Protein AF-A0A2W4NUW9-F1 (afdb_monomer_lite)

Secondary structure (DSSP, 8-state):
-HHHH-SSS---GGGHHHHHHGGGTPPPPTTS-HHHHHHIIIIIHHHHHHHHHHHHHHHHHHHHHHHHHT-TT--GGGGTHHHHHHHHHHHHHHTSGGGS-TTHHHHHHHHHHHHHHHHHHHHSPPTTTTHHHHTTSS--

Foldseek 3Di:
DVQLCDDPDRDPPVCVVQLVCVVVVRDHDPPDDPVSSCCSVVPRVVVVVVVVVVVVVLVVLLVVQCVVVVHNPGHSVPLQLQVQLVVQLVVCVVVVVVVVDPCRSVVSSNVRSVVRNVVSVVVDDDPPDPVVPPVVVPDD

pLDDT: mean 77.43, std 14.16, range [47.22, 95.69]

Structure (mmCIF, N/CA/C/O backbone):
data_AF-A0A2W4NUW9-F1
#
_entry.id   AF-A0A2W4NUW9-F1
#
loop_
_atom_site.group_PDB
_atom_site.id
_atom_site.type_symbol
_atom_site.label_atom_id
_atom_site.label_alt_id
_atom_site.label_comp_id
_atom_site.label_asym_id
_atom_site.label_entity_id
_atom_site.label_seq_id
_atom_site.pdbx_PDB_ins_code
_atom_site.Cartn_x
_atom_site.Cartn_y
_atom_site.Cartn_z
_atom_site.occupancy
_atom_site.B_iso_or_equiv
_atom_site.auth_seq_id
_atom_site.auth_comp_id
_atom_site.auth_asym_id
_atom_site.auth_atom_id
_atom_site.pdbx_PDB_model_num
ATOM 1 N N . MET A 1 1 ? -2.936 -7.852 -18.848 1.00 50.62 1 MET A N 1
ATOM 2 C CA . MET A 1 1 ? -2.479 -7.419 -20.191 1.00 50.62 1 MET A CA 1
ATOM 3 C C . MET A 1 1 ? -2.663 -5.914 -20.404 1.00 50.62 1 MET A C 1
ATOM 5 O O . MET A 1 1 ? -1.662 -5.241 -20.611 1.00 50.62 1 MET A O 1
ATOM 9 N N . ALA A 1 2 ? -3.874 -5.352 -20.256 1.00 56.62 2 ALA A N 1
ATOM 10 C CA . ALA A 1 2 ? -4.120 -3.912 -20.458 1.00 56.62 2 ALA A CA 1
ATOM 11 C C . ALA A 1 2 ? -3.264 -2.975 -19.570 1.00 56.62 2 ALA A C 1
ATOM 13 O O . ALA A 1 2 ? -2.728 -1.990 -20.065 1.00 56.62 2 ALA A O 1
ATOM 14 N N . GLY A 1 3 ? -3.045 -3.314 -18.291 1.00 57.19 3 GLY A N 1
ATOM 15 C CA . GLY A 1 3 ? -2.227 -2.496 -17.376 1.00 57.19 3 GLY A CA 1
ATOM 16 C C . GLY A 1 3 ? -0.719 -2.465 -17.676 1.00 57.19 3 GLY A C 1
ATOM 17 O O . GLY A 1 3 ? -0.045 -1.523 -17.285 1.00 57.19 3 GLY A O 1
ATOM 18 N N . VAL A 1 4 ? -0.184 -3.463 -18.394 1.00 57.81 4 VAL A N 1
ATOM 19 C CA . VAL A 1 4 ? 1.227 -3.483 -18.847 1.00 57.81 4 VAL A CA 1
ATOM 20 C C . VAL A 1 4 ? 1.378 -2.692 -20.155 1.00 57.81 4 VAL A C 1
ATOM 22 O O . VAL A 1 4 ? 2.397 -2.033 -20.382 1.00 57.81 4 VAL A O 1
ATOM 25 N N . ALA A 1 5 ? 0.331 -2.722 -20.988 1.00 56.62 5 ALA A N 1
ATOM 26 C CA . ALA A 1 5 ? 0.250 -2.015 -22.263 1.00 56.62 5 ALA A CA 1
ATOM 27 C C . ALA A 1 5 ? 0.097 -0.497 -22.093 1.00 56.62 5 ALA A C 1
ATOM 29 O O . ALA A 1 5 ? 0.707 0.272 -22.834 1.00 56.62 5 ALA A O 1
ATOM 30 N N . ALA A 1 6 ? -0.680 -0.058 -21.100 1.00 56.12 6 ALA A N 1
ATOM 31 C CA . ALA A 1 6 ? -0.945 1.353 -20.853 1.00 56.12 6 ALA A CA 1
ATOM 32 C C . ALA A 1 6 ? 0.260 2.049 -20.188 1.00 56.12 6 ALA A C 1
ATOM 34 O O . ALA A 1 6 ? 0.562 1.830 -19.017 1.00 56.12 6 ALA A O 1
ATOM 35 N N . GLY A 1 7 ? 0.958 2.904 -20.936 1.00 54.91 7 GLY A N 1
ATOM 36 C CA . GLY A 1 7 ? 2.020 3.774 -20.426 1.00 54.91 7 GLY A CA 1
ATOM 37 C C . GLY A 1 7 ? 2.494 4.776 -21.480 1.00 54.91 7 GLY A C 1
ATOM 38 O O . GLY A 1 7 ? 2.159 4.638 -22.651 1.00 54.91 7 GLY A O 1
ATOM 39 N N . ALA A 1 8 ? 3.289 5.770 -21.068 1.00 47.22 8 ALA A N 1
ATOM 40 C CA . ALA A 1 8 ? 3.692 6.925 -21.889 1.00 47.22 8 ALA A CA 1
ATOM 41 C C . ALA A 1 8 ? 4.462 6.591 -23.188 1.00 47.22 8 ALA A C 1
ATOM 43 O O . ALA A 1 8 ? 4.560 7.433 -24.072 1.00 47.22 8 ALA A O 1
ATOM 44 N N . ALA A 1 9 ? 4.974 5.364 -23.322 1.00 50.28 9 ALA A N 1
ATOM 45 C CA . ALA A 1 9 ? 5.499 4.833 -24.578 1.00 50.28 9 ALA A CA 1
ATOM 46 C C . ALA A 1 9 ? 4.493 3.817 -25.152 1.00 50.28 9 ALA A C 1
ATOM 48 O O . ALA A 1 9 ? 4.213 2.829 -24.451 1.00 50.28 9 ALA A O 1
ATOM 49 N N . PRO A 1 10 ? 3.958 4.029 -26.372 1.00 54.16 10 PRO A N 1
ATOM 50 C CA . PRO A 1 10 ? 3.045 3.092 -27.014 1.00 54.16 10 PRO A CA 1
ATOM 51 C C . PRO A 1 10 ? 3.816 1.829 -27.408 1.00 54.16 10 PRO A C 1
ATOM 53 O O . PRO A 1 10 ? 4.510 1.790 -28.419 1.00 54.16 10 PRO A O 1
ATOM 56 N N . ILE A 1 11 ? 3.714 0.792 -26.577 1.00 60.03 11 ILE A N 1
ATOM 57 C CA . ILE A 1 11 ? 4.232 -0.542 -26.887 1.00 60.03 11 ILE A CA 1
ATOM 58 C C . ILE A 1 11 ? 3.049 -1.346 -27.444 1.00 60.03 11 ILE A C 1
ATOM 60 O O . ILE A 1 11 ? 2.056 -1.514 -26.727 1.00 60.03 11 ILE A O 1
ATOM 64 N N . PRO A 1 12 ? 3.109 -1.836 -28.697 1.00 62.47 12 PRO A N 1
ATOM 65 C CA . PRO A 1 12 ? 2.040 -2.636 -29.281 1.00 62.47 12 PRO A CA 1
ATOM 66 C C . PRO A 1 12 ? 1.704 -3.834 -28.390 1.00 62.47 12 PRO A C 1
ATOM 68 O O . PRO A 1 12 ? 2.589 -4.598 -28.002 1.00 62.47 12 PRO A O 1
ATOM 71 N N . VAL A 1 13 ? 0.414 -4.027 -28.095 1.00 58.56 13 VAL A N 1
ATOM 72 C CA . VAL A 1 13 ? -0.085 -5.065 -27.168 1.00 58.56 13 VAL A CA 1
ATOM 73 C C . VAL A 1 13 ? 0.373 -6.474 -27.574 1.00 58.56 13 VAL A C 1
ATOM 75 O O . VAL A 1 13 ? 0.595 -7.329 -26.721 1.00 58.56 13 VAL A O 1
ATOM 78 N N . ALA A 1 14 ? 0.594 -6.681 -28.876 1.00 59.59 14 ALA A N 1
ATOM 79 C CA . ALA A 1 14 ? 1.096 -7.919 -29.466 1.00 59.59 14 ALA A CA 1
ATOM 80 C C . ALA A 1 14 ? 2.541 -8.281 -29.058 1.00 59.59 14 ALA A C 1
ATOM 82 O O . ALA A 1 14 ? 2.909 -9.450 -29.117 1.00 59.59 14 ALA A O 1
ATOM 83 N N . ARG A 1 15 ? 3.364 -7.314 -28.623 1.00 61.66 15 ARG A N 1
ATOM 84 C CA . ARG A 1 15 ? 4.782 -7.524 -28.256 1.00 61.66 15 ARG A CA 1
ATOM 85 C C . ARG A 1 15 ? 5.007 -7.746 -26.757 1.00 61.66 15 ARG A C 1
ATOM 87 O O . ARG A 1 15 ? 6.069 -8.206 -26.351 1.00 61.66 15 ARG A O 1
ATOM 94 N N . ILE A 1 16 ? 3.997 -7.481 -25.930 1.00 63.84 16 ILE A N 1
ATOM 95 C CA . ILE A 1 16 ? 4.036 -7.667 -24.473 1.00 63.84 16 ILE A CA 1
ATOM 96 C C . ILE A 1 16 ? 4.354 -9.109 -24.051 1.00 63.84 16 ILE A C 1
ATOM 98 O O . ILE A 1 16 ? 5.215 -9.253 -23.187 1.00 63.84 16 ILE A O 1
ATOM 102 N N . PRO A 1 17 ? 3.744 -10.175 -24.617 1.00 63.75 17 PRO A N 1
ATOM 103 C CA . PRO A 1 17 ? 4.081 -11.541 -24.213 1.00 63.75 17 PRO A CA 1
ATOM 104 C C . PRO A 1 17 ? 5.537 -11.906 -24.532 1.00 63.75 17 PRO A C 1
ATOM 106 O O . PRO A 1 17 ? 6.173 -12.565 -23.720 1.00 63.75 17 PRO A O 1
ATOM 109 N N . GLN A 1 18 ? 6.096 -11.418 -25.646 1.00 59.97 18 GLN A N 1
ATOM 110 C CA . GLN A 1 18 ? 7.510 -11.628 -25.993 1.00 59.97 18 GLN A CA 1
ATOM 111 C C . GLN A 1 18 ? 8.446 -10.916 -25.007 1.00 59.97 18 GLN A C 1
ATOM 113 O O . GLN A 1 18 ? 9.409 -11.509 -24.534 1.00 59.97 18 GLN A O 1
ATOM 118 N N . ILE A 1 19 ? 8.127 -9.673 -24.627 1.00 64.25 19 ILE A N 1
ATOM 119 C CA . ILE A 1 19 ? 8.906 -8.913 -23.637 1.00 64.25 19 ILE A CA 1
ATOM 120 C C . ILE A 1 19 ? 8.814 -9.567 -22.248 1.00 64.25 19 ILE A C 1
ATOM 122 O O . ILE A 1 19 ? 9.820 -9.647 -21.547 1.00 64.25 19 ILE A O 1
ATOM 126 N N . LEU A 1 20 ? 7.641 -10.076 -21.851 1.00 64.31 20 LEU A N 1
ATOM 127 C CA . LEU A 1 20 ? 7.430 -10.759 -20.565 1.00 64.31 20 LEU A CA 1
ATOM 128 C C . LEU A 1 20 ? 8.124 -12.126 -20.484 1.00 64.31 20 LEU A C 1
ATOM 130 O O . LEU A 1 20 ? 8.552 -12.512 -19.401 1.00 64.31 20 LEU A O 1
ATOM 134 N N . LEU A 1 21 ? 8.224 -12.842 -21.609 1.00 65.06 21 LEU A N 1
ATOM 135 C CA . LEU A 1 21 ? 8.847 -14.167 -21.714 1.00 65.06 21 LEU A CA 1
ATOM 136 C C . LEU A 1 21 ? 10.343 -14.115 -22.065 1.00 65.06 21 LEU A C 1
ATOM 138 O O . LEU A 1 21 ? 10.999 -15.154 -22.064 1.00 65.06 21 LEU A O 1
ATOM 142 N N . HIS A 1 22 ? 10.906 -12.932 -22.318 1.00 65.44 22 HIS A N 1
ATOM 143 C CA . HIS A 1 22 ? 12.343 -12.763 -22.544 1.00 65.44 22 HIS A CA 1
ATOM 144 C C . HIS A 1 22 ? 13.226 -13.312 -21.400 1.00 65.44 22 HIS A C 1
ATOM 146 O O . HIS A 1 22 ? 14.185 -14.023 -21.698 1.00 65.44 22 HIS A O 1
ATOM 152 N N . PRO A 1 23 ? 12.897 -13.118 -20.102 1.00 64.06 23 PRO A N 1
ATOM 153 C CA . PRO A 1 23 ? 13.642 -13.751 -19.007 1.00 64.06 23 PRO A CA 1
ATOM 154 C C . PRO A 1 23 ? 13.558 -15.286 -19.015 1.00 64.06 23 PRO A C 1
ATOM 156 O O . PRO A 1 23 ? 14.355 -15.947 -18.361 1.00 64.06 23 PRO A O 1
ATOM 159 N N . LEU A 1 24 ? 12.586 -15.850 -19.742 1.00 64.31 24 LEU A N 1
ATOM 160 C CA . LEU A 1 24 ? 12.339 -17.284 -19.889 1.00 64.31 24 LEU A CA 1
ATOM 161 C C . LEU A 1 24 ? 13.043 -17.890 -21.122 1.00 64.31 24 LEU A C 1
ATOM 163 O O . LEU A 1 24 ? 12.825 -19.059 -21.429 1.00 64.31 24 LEU A O 1
ATOM 167 N N . GLY A 1 25 ? 13.869 -17.108 -21.831 1.00 65.19 25 GLY A N 1
ATOM 168 C CA . GLY A 1 25 ? 14.665 -17.566 -22.976 1.00 65.19 25 GLY A CA 1
ATOM 169 C C . GLY A 1 25 ? 14.000 -17.404 -24.347 1.00 65.19 25 GLY A C 1
ATOM 170 O O . GLY A 1 25 ? 14.499 -17.949 -25.330 1.00 65.19 25 GLY A O 1
ATOM 171 N N . VAL A 1 26 ? 12.887 -16.668 -24.447 1.00 70.81 26 VAL A N 1
ATOM 172 C CA . VAL A 1 26 ? 12.247 -16.374 -25.741 1.00 70.81 26 VAL A CA 1
ATOM 173 C C . VAL A 1 26 ? 13.041 -15.288 -26.486 1.00 70.81 26 VAL A C 1
ATOM 175 O O . VAL A 1 26 ? 13.271 -14.225 -25.906 1.00 70.81 26 VAL A O 1
ATOM 178 N N . PRO A 1 27 ? 13.438 -15.509 -27.757 1.00 65.25 27 PRO A N 1
ATOM 179 C CA . PRO A 1 27 ? 14.200 -14.526 -28.517 1.00 65.25 27 PRO A CA 1
ATOM 180 C C . PRO A 1 27 ? 13.404 -13.233 -28.722 1.00 65.25 27 PRO A C 1
ATOM 182 O O . PRO A 1 27 ? 12.241 -13.262 -29.135 1.00 65.25 27 PRO A O 1
ATOM 185 N N . LEU A 1 28 ? 14.045 -12.097 -28.442 1.00 66.19 28 LEU A N 1
ATOM 186 C CA . LEU A 1 28 ? 13.494 -10.779 -28.742 1.00 66.19 28 LEU A CA 1
ATOM 187 C C . LEU A 1 28 ? 13.617 -10.479 -30.231 1.00 66.19 28 LEU A C 1
ATOM 189 O O . LEU A 1 28 ? 14.602 -10.820 -30.882 1.00 66.19 28 LEU A O 1
ATOM 193 N N . ASP A 1 29 ? 12.609 -9.789 -30.750 1.00 69.50 29 ASP A N 1
ATOM 194 C CA . ASP A 1 29 ? 12.689 -9.177 -32.068 1.00 69.50 29 ASP A CA 1
ATOM 195 C C . ASP A 1 29 ? 13.735 -8.039 -32.015 1.00 69.50 29 ASP A C 1
ATOM 197 O O . ASP A 1 29 ? 13.605 -7.168 -31.148 1.00 69.50 29 ASP A O 1
ATOM 201 N N . PRO A 1 30 ? 14.757 -8.011 -32.897 1.00 63.50 30 PRO A N 1
ATOM 202 C CA . PRO A 1 30 ? 15.804 -6.982 -32.885 1.00 63.50 30 PRO A CA 1
ATOM 203 C C . PRO A 1 30 ? 15.276 -5.550 -33.057 1.00 63.50 30 PRO A C 1
ATOM 205 O O . PRO A 1 30 ? 15.990 -4.587 -32.791 1.00 63.50 30 PRO A O 1
ATOM 208 N N . ALA A 1 31 ? 14.024 -5.393 -33.496 1.00 67.12 31 ALA A N 1
ATOM 209 C CA . ALA A 1 31 ? 13.340 -4.107 -33.570 1.00 67.12 31 ALA A CA 1
ATOM 210 C C . ALA A 1 31 ? 12.945 -3.519 -32.195 1.00 67.12 31 ALA A C 1
ATOM 212 O O . ALA A 1 31 ? 12.463 -2.385 -32.144 1.00 67.12 31 ALA A O 1
ATOM 213 N N . ILE A 1 32 ? 13.101 -4.260 -31.089 1.00 66.75 32 ILE A N 1
ATOM 214 C CA . ILE A 1 32 ? 12.764 -3.799 -29.735 1.00 66.75 32 ILE A CA 1
ATOM 215 C C . ILE A 1 32 ? 14.025 -3.243 -29.050 1.00 66.75 32 ILE A C 1
ATOM 217 O O . ILE A 1 32 ? 14.944 -4.007 -28.769 1.00 66.75 32 ILE A O 1
ATOM 221 N N . PRO A 1 33 ? 14.077 -1.941 -28.718 1.00 72.81 33 PRO A N 1
ATOM 222 C CA . PRO A 1 33 ? 15.204 -1.378 -27.987 1.00 72.81 33 PRO A CA 1
ATOM 223 C C . PRO A 1 33 ? 15.259 -1.880 -26.534 1.00 72.81 33 PRO A C 1
ATOM 225 O O . PRO A 1 33 ? 14.243 -1.894 -25.832 1.00 72.81 33 PRO A O 1
ATOM 228 N N . ASP A 1 34 ? 16.461 -2.196 -26.043 1.00 72.75 34 ASP A N 1
ATOM 229 C CA . ASP A 1 34 ? 16.714 -2.720 -24.684 1.00 72.75 34 ASP A CA 1
ATOM 230 C C . ASP A 1 34 ? 16.183 -1.818 -23.554 1.00 72.75 34 ASP A C 1
ATOM 232 O O . ASP A 1 34 ? 15.801 -2.283 -22.471 1.00 72.75 34 ASP A O 1
ATOM 236 N N . SER A 1 35 ? 16.09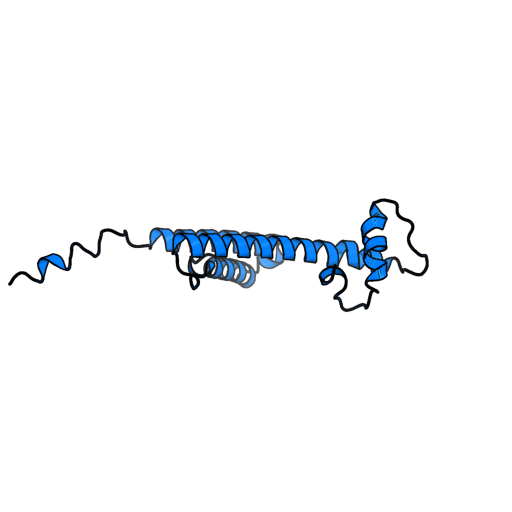0 -0.508 -23.810 1.00 73.12 35 SER A N 1
ATOM 237 C CA . SER A 1 35 ? 15.508 0.461 -22.878 1.00 73.12 35 SER A CA 1
ATOM 238 C C . SER A 1 35 ? 14.020 0.195 -22.617 1.00 73.12 35 SER A C 1
ATOM 240 O O . SER A 1 35 ? 13.561 0.329 -21.482 1.00 73.12 35 SER A O 1
ATOM 242 N N . GLN A 1 36 ? 13.260 -0.251 -23.624 1.00 71.25 36 GLN A N 1
ATOM 243 C CA . GLN A 1 36 ? 11.846 -0.600 -23.461 1.00 71.25 36 GLN A CA 1
ATOM 244 C C . GLN A 1 36 ? 11.671 -1.881 -22.642 1.00 71.25 36 GLN A C 1
ATOM 246 O O . GLN A 1 36 ? 10.776 -1.942 -21.797 1.00 71.25 36 GLN A O 1
ATOM 251 N N . VAL A 1 37 ? 12.544 -2.874 -22.839 1.00 72.62 37 VAL A N 1
ATOM 252 C CA . VAL A 1 37 ? 12.537 -4.128 -22.067 1.00 72.62 37 VAL 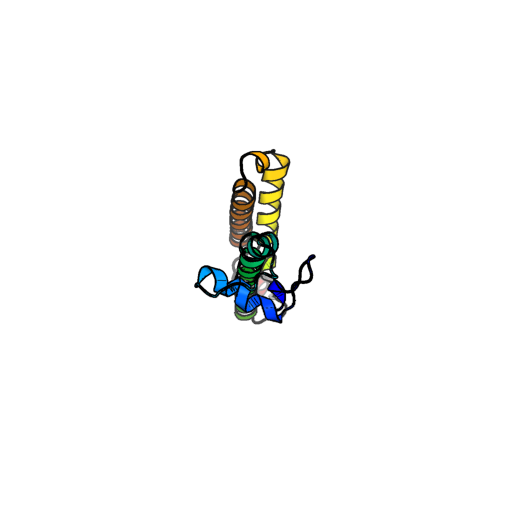A CA 1
ATOM 253 C C . VAL A 1 37 ? 12.801 -3.836 -20.589 1.00 72.62 37 VAL A C 1
ATOM 255 O O . VAL A 1 37 ? 12.038 -4.272 -19.724 1.00 72.62 37 VAL A O 1
ATOM 258 N N . THR A 1 38 ? 13.811 -3.011 -20.300 1.00 76.62 38 THR A N 1
ATOM 259 C CA . THR A 1 38 ? 14.159 -2.595 -18.933 1.00 76.62 38 THR A CA 1
ATOM 260 C C . THR A 1 38 ? 13.012 -1.845 -18.251 1.00 76.62 38 THR A C 1
ATOM 262 O O . THR A 1 38 ? 12.646 -2.173 -17.124 1.00 76.62 38 THR A O 1
ATOM 265 N N . ILE A 1 39 ? 12.374 -0.886 -18.934 1.00 77.94 39 ILE A N 1
ATOM 266 C CA . ILE A 1 39 ? 11.235 -0.128 -18.382 1.00 77.94 39 ILE A CA 1
ATOM 267 C C . ILE A 1 39 ? 10.057 -1.053 -18.050 1.00 77.94 39 ILE A C 1
ATOM 269 O O . ILE A 1 39 ? 9.408 -0.896 -17.009 1.00 77.94 39 ILE A O 1
ATOM 273 N N . VAL A 1 40 ? 9.750 -2.016 -18.923 1.00 77.31 40 VAL A N 1
ATOM 274 C CA . VAL A 1 40 ? 8.651 -2.956 -18.683 1.00 77.31 40 VAL A CA 1
ATOM 275 C C . VAL A 1 40 ? 8.944 -3.823 -17.458 1.00 77.31 40 VAL A C 1
ATOM 277 O O . VAL A 1 40 ? 8.083 -3.917 -16.586 1.00 77.31 40 VAL A O 1
ATOM 280 N N . HIS A 1 41 ? 10.147 -4.390 -17.345 1.00 76.75 41 HIS A N 1
ATOM 281 C CA . HIS A 1 41 ? 10.506 -5.307 -16.255 1.00 76.75 41 HIS A CA 1
ATOM 282 C C . HIS A 1 41 ? 10.772 -4.625 -14.915 1.00 76.75 41 HIS A C 1
ATOM 284 O O . HIS A 1 41 ? 10.347 -5.137 -13.885 1.00 76.75 41 HIS A O 1
ATOM 290 N N . GLN A 1 42 ? 11.448 -3.476 -14.901 1.00 80.25 42 GLN A N 1
ATOM 291 C CA . GLN A 1 42 ? 11.862 -2.825 -13.653 1.00 80.25 42 GLN A CA 1
ATOM 292 C C . GLN A 1 42 ? 10.851 -1.805 -13.125 1.00 80.25 42 GLN A C 1
ATOM 294 O O . GLN A 1 42 ? 10.866 -1.499 -11.936 1.00 80.25 42 GLN A O 1
ATOM 299 N N . VAL A 1 43 ? 9.961 -1.279 -13.974 1.00 80.94 43 VAL A N 1
ATOM 300 C CA . VAL A 1 43 ? 9.029 -0.210 -13.573 1.00 80.94 43 VAL A CA 1
ATOM 301 C C . VAL A 1 43 ? 7.574 -0.641 -13.721 1.00 80.94 43 VAL A C 1
ATOM 303 O O . VAL A 1 43 ? 6.800 -0.541 -12.767 1.00 80.94 43 VAL A O 1
ATOM 306 N N . ARG A 1 44 ? 7.170 -1.130 -14.902 1.00 81.38 44 ARG A N 1
ATOM 307 C CA . ARG A 1 44 ? 5.749 -1.426 -15.171 1.00 81.38 44 ARG A CA 1
ATOM 308 C C . ARG A 1 44 ? 5.284 -2.704 -14.487 1.00 81.38 44 ARG A C 1
ATOM 310 O O . ARG A 1 44 ? 4.236 -2.702 -13.847 1.00 81.38 44 ARG A O 1
ATOM 317 N N . LEU A 1 45 ? 6.051 -3.781 -14.611 1.00 80.44 45 LEU A N 1
ATOM 318 C CA . LEU A 1 45 ? 5.680 -5.093 -14.094 1.00 80.44 45 LEU A CA 1
ATOM 319 C C . LEU A 1 45 ? 5.543 -5.097 -12.559 1.00 80.44 45 LEU A C 1
ATOM 321 O O . LEU A 1 45 ? 4.484 -5.513 -12.086 1.00 80.44 45 LEU A O 1
ATOM 325 N N . PRO A 1 46 ? 6.481 -4.526 -11.774 1.00 84.12 46 PRO A N 1
ATOM 326 C CA . PRO A 1 46 ? 6.321 -4.424 -10.326 1.00 84.12 46 PRO A CA 1
ATOM 327 C C . PRO A 1 46 ? 5.088 -3.602 -9.936 1.00 84.12 46 P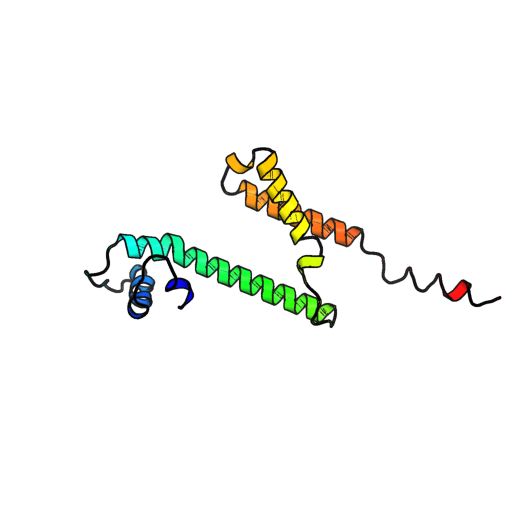RO A C 1
ATOM 329 O O . PRO A 1 46 ? 4.353 -3.993 -9.036 1.00 84.12 46 PRO A O 1
ATOM 332 N N . ARG A 1 47 ? 4.802 -2.502 -10.652 1.00 83.50 47 ARG A N 1
ATOM 333 C CA . ARG A 1 47 ? 3.638 -1.640 -10.388 1.00 83.50 47 ARG A CA 1
ATOM 334 C C . ARG A 1 47 ? 2.303 -2.329 -10.670 1.00 83.50 47 ARG A C 1
ATOM 336 O O . ARG A 1 47 ? 1.347 -2.137 -9.926 1.00 83.50 47 ARG A O 1
ATOM 343 N N . VAL A 1 48 ? 2.215 -3.112 -11.744 1.00 82.94 48 VAL A N 1
ATOM 344 C CA . VAL A 1 48 ? 1.000 -3.880 -12.058 1.00 82.94 48 VAL A CA 1
ATOM 345 C C . VAL A 1 48 ? 0.774 -4.962 -11.005 1.00 82.94 48 VAL A C 1
ATOM 347 O O . VAL A 1 48 ? -0.351 -5.120 -10.539 1.00 82.94 48 VAL A O 1
ATOM 350 N N . LEU A 1 49 ? 1.833 -5.660 -10.586 1.00 85.94 49 LEU A N 1
ATOM 351 C CA . LEU A 1 49 ? 1.742 -6.678 -9.540 1.00 85.94 49 LEU A CA 1
ATOM 352 C C . LEU A 1 49 ? 1.290 -6.079 -8.204 1.00 85.94 49 LEU A C 1
ATOM 354 O O . LEU A 1 49 ? 0.346 -6.588 -7.604 1.00 85.94 49 LEU A O 1
ATOM 358 N N . THR A 1 50 ? 1.893 -4.972 -7.760 1.00 88.62 50 THR A N 1
ATOM 359 C CA . THR A 1 50 ? 1.470 -4.314 -6.515 1.00 88.62 50 THR A CA 1
ATOM 360 C C . THR A 1 50 ? 0.043 -3.781 -6.610 1.00 88.62 50 THR A C 1
ATOM 362 O O . THR A 1 50 ? -0.718 -3.958 -5.665 1.00 88.62 50 THR A O 1
ATOM 365 N N . ALA A 1 51 ? -0.377 -3.218 -7.749 1.00 86.00 51 ALA A N 1
ATOM 366 C CA . ALA A 1 51 ? -1.761 -2.785 -7.953 1.00 86.00 51 ALA A CA 1
ATOM 367 C C . ALA A 1 51 ? -2.765 -3.950 -7.882 1.00 86.00 51 ALA A C 1
ATOM 369 O O . ALA A 1 51 ? -3.823 -3.805 -7.273 1.00 86.00 51 ALA A O 1
ATOM 370 N N . MET A 1 52 ? -2.434 -5.112 -8.459 1.00 87.12 52 MET A N 1
ATOM 371 C CA . MET A 1 52 ? -3.273 -6.311 -8.362 1.00 87.12 52 MET A CA 1
ATOM 372 C C . MET A 1 52 ? -3.366 -6.825 -6.923 1.00 87.12 52 MET A C 1
ATOM 374 O O . MET A 1 52 ? -4.462 -7.135 -6.464 1.00 87.12 52 MET A O 1
ATOM 378 N N . LEU A 1 53 ? -2.243 -6.876 -6.199 1.00 91.44 53 LEU A N 1
ATOM 379 C CA . LEU A 1 53 ? -2.209 -7.310 -4.800 1.00 91.44 53 LEU A CA 1
ATOM 380 C C . LEU A 1 53 ? -3.004 -6.367 -3.889 1.00 91.44 53 LEU A C 1
ATOM 382 O O . LEU A 1 53 ? -3.823 -6.826 -3.096 1.00 91.44 53 LEU A O 1
ATOM 386 N N . VAL A 1 54 ? -2.811 -5.053 -4.033 1.00 90.31 54 VAL A N 1
ATOM 387 C CA . VAL A 1 54 ? -3.555 -4.038 -3.271 1.00 90.31 54 VAL A CA 1
ATOM 388 C C . VAL A 1 54 ? -5.045 -4.093 -3.607 1.00 90.31 54 VAL A C 1
ATOM 390 O O . VAL A 1 54 ? -5.871 -4.097 -2.699 1.00 90.31 54 VAL A O 1
ATOM 393 N N . GLY A 1 55 ? -5.405 -4.195 -4.889 1.00 87.69 55 GLY A N 1
ATOM 394 C CA . GLY A 1 55 ? -6.799 -4.321 -5.318 1.00 87.69 55 GLY A CA 1
ATOM 395 C C . GLY A 1 55 ? -7.479 -5.571 -4.756 1.00 87.69 55 GLY A C 1
ATOM 396 O O . GLY A 1 55 ? -8.599 -5.483 -4.259 1.00 87.69 55 GLY A O 1
ATOM 397 N N . ALA A 1 56 ? -6.787 -6.714 -4.761 1.00 89.81 56 ALA A N 1
ATOM 398 C CA . ALA A 1 56 ? -7.287 -7.945 -4.156 1.00 89.81 56 ALA A CA 1
ATOM 399 C C . ALA A 1 56 ? -7.485 -7.797 -2.638 1.00 89.81 56 ALA A C 1
ATOM 401 O O . ALA A 1 56 ? -8.534 -8.181 -2.132 1.00 89.81 56 ALA A O 1
ATOM 402 N N . ALA A 1 57 ? -6.527 -7.196 -1.925 1.00 89.12 57 ALA A N 1
ATOM 403 C CA . ALA A 1 57 ? -6.625 -6.959 -0.484 1.00 89.12 57 ALA A CA 1
ATOM 404 C C . ALA A 1 57 ? -7.772 -6.000 -0.109 1.00 89.12 57 ALA A C 1
ATOM 406 O O . ALA A 1 57 ? -8.480 -6.229 0.871 1.00 89.12 57 ALA A O 1
ATOM 407 N N . LEU A 1 58 ? -7.990 -4.942 -0.897 1.00 87.12 58 LEU A N 1
ATOM 408 C CA . LEU A 1 58 ? -9.108 -4.016 -0.693 1.00 87.12 58 LEU A CA 1
ATOM 409 C C . LEU A 1 58 ? -10.457 -4.683 -0.987 1.00 87.12 58 LEU A C 1
ATOM 411 O O . LEU A 1 58 ? -11.404 -4.500 -0.225 1.00 87.12 58 LEU A O 1
ATOM 415 N N . ALA A 1 59 ? -10.543 -5.486 -2.052 1.00 88.00 59 ALA A N 1
ATOM 416 C CA . ALA A 1 59 ? -11.759 -6.217 -2.399 1.00 88.00 59 ALA A CA 1
ATOM 417 C C . ALA A 1 59 ? -12.138 -7.247 -1.325 1.00 88.00 59 ALA A C 1
ATOM 419 O O . ALA A 1 59 ? -13.302 -7.322 -0.932 1.00 88.00 59 ALA A O 1
ATOM 420 N N . THR A 1 60 ? -11.169 -8.011 -0.809 1.00 89.38 60 THR A N 1
ATOM 421 C CA . THR A 1 60 ? -11.420 -8.977 0.270 1.00 89.38 60 THR A CA 1
ATOM 422 C C . THR A 1 60 ? -11.778 -8.279 1.578 1.00 89.38 60 THR A C 1
ATOM 424 O O . THR A 1 60 ? -12.753 -8.671 2.214 1.00 89.38 60 THR A O 1
ATOM 427 N N . GLY A 1 61 ? -11.065 -7.213 1.957 1.00 85.94 61 GLY A N 1
ATOM 428 C CA . GLY A 1 61 ? -11.391 -6.412 3.139 1.00 85.94 61 GLY A CA 1
ATOM 429 C C . GLY A 1 61 ? -12.797 -5.807 3.075 1.00 85.94 61 GLY A C 1
ATOM 430 O O . GLY A 1 61 ? -13.552 -5.900 4.044 1.00 85.94 61 GLY A O 1
ATOM 431 N N . GLY A 1 62 ? -13.182 -5.260 1.917 1.00 84.88 62 GLY A N 1
ATOM 432 C CA . GLY A 1 62 ? -14.530 -4.746 1.668 1.00 84.88 62 GLY A CA 1
ATOM 433 C C . GLY A 1 62 ? -15.600 -5.833 1.758 1.00 84.88 62 GLY A C 1
ATOM 434 O O . GLY A 1 62 ? -16.583 -5.659 2.474 1.00 84.88 62 GLY A O 1
ATOM 435 N N . ALA A 1 63 ? -15.379 -6.986 1.119 1.00 87.75 63 ALA A N 1
ATOM 436 C CA . ALA A 1 63 ? -16.312 -8.113 1.160 1.00 87.75 63 ALA A CA 1
ATOM 437 C C . ALA A 1 63 ? -16.509 -8.667 2.583 1.00 87.75 63 ALA A C 1
ATOM 439 O O . ALA A 1 63 ? -17.637 -8.955 2.984 1.00 87.75 63 ALA A O 1
ATOM 440 N N . VAL A 1 64 ? -15.434 -8.774 3.375 1.00 88.12 64 VAL A N 1
ATOM 441 C CA . VAL A 1 64 ? -15.510 -9.191 4.785 1.00 88.12 64 VAL A CA 1
ATOM 442 C C . VAL A 1 64 ? -16.300 -8.173 5.607 1.00 88.12 64 VAL A C 1
ATOM 444 O O . VAL A 1 64 ? -17.188 -8.560 6.365 1.00 88.12 64 VAL A O 1
ATOM 447 N N . MET A 1 65 ? -16.031 -6.877 5.427 1.00 84.62 65 MET A N 1
ATOM 448 C CA . MET A 1 65 ? -16.719 -5.814 6.162 1.00 84.62 65 MET A CA 1
ATOM 449 C C . MET A 1 65 ? -18.219 -5.783 5.863 1.00 84.62 65 MET A C 1
ATOM 451 O O . MET A 1 65 ? -19.051 -5.775 6.774 1.00 84.62 65 MET A O 1
ATOM 455 N N . GLN A 1 66 ? -18.566 -5.838 4.578 1.00 87.50 66 GLN A N 1
ATOM 456 C CA . GLN A 1 66 ? -19.947 -5.914 4.113 1.00 87.50 66 GLN A CA 1
ATOM 457 C C . GLN A 1 66 ? -20.643 -7.185 4.625 1.00 87.50 66 GLN A C 1
ATOM 459 O O . GLN A 1 66 ? -21.820 -7.128 4.981 1.00 87.50 66 GLN A O 1
ATOM 464 N N . GLY A 1 67 ? -19.922 -8.309 4.728 1.00 85.75 67 GLY A N 1
ATOM 465 C CA . GLY A 1 67 ? -20.426 -9.571 5.276 1.00 85.75 67 GLY A CA 1
ATOM 466 C C . GLY A 1 67 ? -20.722 -9.523 6.779 1.00 85.75 67 GLY A C 1
ATOM 467 O O . GLY A 1 67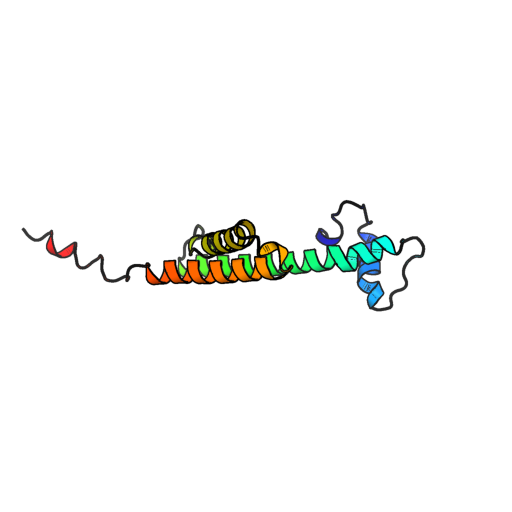 ? -21.778 -9.993 7.205 1.00 85.75 67 GLY A O 1
ATOM 468 N N . ILE A 1 68 ? -19.834 -8.916 7.577 1.00 85.88 68 ILE A N 1
ATOM 469 C CA . ILE A 1 68 ? -20.012 -8.757 9.033 1.00 85.88 68 ILE A CA 1
ATOM 470 C C . ILE A 1 68 ? -21.203 -7.845 9.332 1.00 85.88 68 ILE A C 1
ATOM 472 O O . ILE A 1 68 ? -22.076 -8.202 10.122 1.00 85.88 68 ILE A O 1
ATOM 476 N N . PHE A 1 69 ? -21.264 -6.682 8.680 1.00 82.50 69 PHE A N 1
ATOM 477 C CA . PHE A 1 69 ? -22.323 -5.703 8.922 1.00 82.50 69 PHE A CA 1
ATOM 478 C C . PHE A 1 69 ? -23.630 -6.019 8.193 1.00 82.50 69 PHE A C 1
ATOM 480 O O . PHE A 1 69 ? -24.634 -5.352 8.442 1.00 82.50 69 PHE A O 1
ATOM 487 N N . ARG A 1 70 ? -23.623 -7.006 7.283 1.00 84.88 70 ARG A N 1
ATOM 488 C CA . ARG A 1 70 ? -24.730 -7.302 6.356 1.00 84.88 70 ARG A CA 1
ATOM 489 C C . ARG A 1 70 ? -25.268 -6.030 5.690 1.00 84.88 70 ARG A C 1
ATOM 491 O O . ARG A 1 70 ? -26.466 -5.900 5.450 1.00 84.88 70 ARG A O 1
ATOM 498 N N . ASN A 1 71 ? -24.370 -5.081 5.426 1.00 81.56 71 ASN A N 1
ATOM 499 C CA . ASN A 1 71 ? -24.683 -3.771 4.882 1.00 81.56 71 ASN A CA 1
ATOM 500 C C . ASN A 1 71 ? -23.760 -3.501 3.684 1.00 81.56 71 ASN A C 1
ATOM 502 O O . ASN A 1 71 ? -22.561 -3.292 3.888 1.00 81.56 71 ASN A O 1
ATOM 506 N N . PRO A 1 72 ? -24.293 -3.469 2.448 1.00 75.75 72 PRO A N 1
ATOM 507 C CA . PRO A 1 72 ? -23.492 -3.230 1.248 1.00 75.75 72 PRO A CA 1
ATOM 508 C C . PRO A 1 72 ? -22.877 -1.818 1.189 1.00 75.75 72 PRO A C 1
ATOM 510 O O . PRO A 1 72 ? -22.012 -1.576 0.354 1.00 75.75 72 PRO A O 1
ATOM 513 N N . LEU A 1 73 ? -23.281 -0.898 2.076 1.00 78.31 73 LEU A N 1
ATOM 514 C CA . LEU A 1 73 ? -22.713 0.452 2.204 1.00 78.31 73 LEU A CA 1
ATOM 515 C C . LEU A 1 73 ? -21.579 0.553 3.241 1.00 78.31 73 LEU A C 1
ATOM 517 O O . LEU A 1 73 ? -21.045 1.641 3.446 1.00 78.31 73 LEU A O 1
ATOM 521 N N . ALA A 1 74 ? -21.223 -0.538 3.927 1.00 75.19 74 ALA A N 1
ATOM 522 C CA . ALA A 1 74 ? -20.140 -0.521 4.906 1.00 75.19 74 ALA A CA 1
ATOM 523 C C . ALA A 1 74 ? -18.768 -0.420 4.212 1.00 75.19 74 ALA A C 1
ATOM 525 O O . ALA A 1 74 ? -18.400 -1.296 3.428 1.00 75.19 74 ALA A O 1
ATOM 526 N N . ASP A 1 75 ? -18.013 0.636 4.526 1.00 77.94 75 ASP A N 1
ATOM 527 C CA . ASP A 1 75 ? -16.656 0.869 4.023 1.00 77.94 75 ASP A CA 1
ATOM 528 C C . ASP A 1 75 ? -15.599 0.441 5.065 1.00 77.94 75 ASP A C 1
ATOM 530 O O . ASP A 1 75 ? -15.624 0.932 6.200 1.00 77.94 75 ASP A O 1
ATOM 534 N N . PRO A 1 76 ? -14.639 -0.442 4.717 1.00 66.00 76 PRO A N 1
ATOM 535 C CA . PRO A 1 76 ? -13.539 -0.815 5.610 1.00 66.00 76 PRO A CA 1
ATOM 536 C C . PRO A 1 76 ? -12.642 0.366 6.018 1.00 66.00 76 PRO A C 1
ATOM 538 O O . PRO A 1 76 ? -11.952 0.273 7.036 1.00 66.00 76 PRO A O 1
ATOM 541 N N . GLY A 1 77 ? -12.661 1.486 5.284 1.00 67.81 77 GLY A N 1
ATOM 542 C CA . GLY A 1 77 ? -11.916 2.703 5.624 1.00 67.81 77 GLY A CA 1
ATOM 543 C C . GLY A 1 77 ? -12.306 3.345 6.963 1.00 67.81 77 GLY A C 1
ATOM 544 O O . GLY A 1 77 ? -11.511 4.092 7.538 1.00 67.81 77 GLY A O 1
ATOM 545 N N . ILE A 1 78 ? -13.483 3.011 7.505 1.00 66.38 78 ILE A N 1
ATOM 546 C CA . ILE A 1 78 ? -14.054 3.630 8.714 1.00 66.38 78 ILE A CA 1
ATOM 547 C C . ILE A 1 78 ? -13.391 3.139 10.016 1.00 66.38 78 ILE A C 1
ATOM 549 O O . ILE A 1 78 ? -13.476 3.810 11.041 1.00 66.38 78 ILE A O 1
ATOM 553 N N . LEU A 1 79 ? -12.642 2.030 10.000 1.00 79.19 79 LEU A N 1
ATOM 554 C CA . LEU A 1 79 ? -11.987 1.481 11.201 1.00 79.19 79 LEU A CA 1
ATOM 555 C C . LEU A 1 79 ? -10.760 2.277 11.697 1.00 79.19 79 LEU A C 1
ATOM 557 O O . LEU A 1 79 ? -9.972 1.766 12.482 1.00 79.19 79 LEU A O 1
ATOM 561 N N . GLY A 1 80 ? -10.537 3.507 11.228 1.00 83.81 80 GLY A N 1
ATOM 562 C CA . GLY A 1 80 ? -9.417 4.353 11.670 1.00 83.81 80 GLY A CA 1
ATOM 563 C C . GLY A 1 80 ? -8.045 3.971 11.100 1.00 83.81 80 GLY A C 1
ATOM 564 O O . GLY A 1 80 ? -7.083 4.714 11.283 1.00 83.81 80 GLY A O 1
ATOM 565 N N . VAL A 1 81 ? -7.948 2.872 10.346 1.00 90.06 81 VAL A N 1
ATOM 566 C CA . VAL A 1 81 ? -6.707 2.384 9.717 1.00 90.06 81 VAL A CA 1
ATOM 567 C C . VAL A 1 81 ? -6.199 3.362 8.649 1.00 90.06 81 VAL A C 1
ATOM 569 O O . VAL A 1 81 ? -5.015 3.692 8.623 1.00 90.06 81 VAL A O 1
ATOM 572 N N . SER A 1 82 ? -7.094 3.892 7.803 1.00 90.50 82 SER A N 1
ATOM 573 C CA . SER A 1 82 ? -6.723 4.857 6.754 1.00 90.50 82 SER A CA 1
ATOM 574 C C . SER A 1 82 ? -6.271 6.197 7.340 1.00 90.50 82 SER A C 1
ATOM 576 O O . SER A 1 82 ? -5.257 6.750 6.916 1.00 90.50 82 SER A O 1
ATOM 578 N N . ALA A 1 83 ? -7.004 6.710 8.335 1.00 90.75 83 ALA A N 1
ATOM 579 C CA . ALA A 1 83 ? -6.660 7.958 9.010 1.00 90.75 83 ALA A CA 1
ATOM 580 C C . ALA A 1 83 ? -5.335 7.827 9.777 1.00 90.75 83 ALA A C 1
ATOM 582 O O . ALA A 1 83 ? -4.441 8.648 9.593 1.00 90.75 83 ALA A O 1
ATOM 583 N N . GLY A 1 84 ? -5.168 6.751 10.554 1.00 92.12 84 GLY A N 1
ATOM 584 C CA . GLY A 1 84 ? -3.933 6.474 11.283 1.00 92.12 84 GLY A CA 1
ATOM 585 C C . GLY A 1 84 ? -2.722 6.345 10.360 1.00 92.12 84 GLY A C 1
ATOM 586 O O . GLY A 1 84 ? -1.664 6.909 10.646 1.00 92.12 84 GLY A O 1
ATOM 587 N N . GLY A 1 85 ? -2.876 5.670 9.216 1.00 93.31 85 GLY A N 1
ATOM 588 C CA . GLY A 1 85 ? -1.793 5.535 8.246 1.00 93.31 85 GLY A CA 1
ATOM 589 C C . GLY A 1 85 ? -1.399 6.853 7.585 1.00 93.31 85 GLY A C 1
ATOM 590 O O . GLY A 1 85 ? -0.209 7.147 7.465 1.00 93.31 85 GLY A O 1
ATOM 591 N N . ALA A 1 86 ? -2.381 7.687 7.230 1.00 93.75 86 ALA A N 1
ATOM 592 C CA . ALA A 1 86 ? -2.127 9.027 6.710 1.00 93.75 86 ALA A CA 1
ATOM 593 C C . ALA A 1 86 ? -1.399 9.904 7.742 1.00 93.75 86 ALA A C 1
ATOM 595 O O . ALA A 1 86 ? -0.402 10.541 7.405 1.00 93.75 86 ALA A O 1
ATOM 596 N N . THR A 1 87 ? -1.831 9.892 9.007 1.00 94.56 87 THR A N 1
ATOM 597 C CA . THR A 1 87 ? -1.161 10.631 10.088 1.00 94.56 87 THR A CA 1
ATOM 598 C C . THR A 1 87 ? 0.278 10.157 10.292 1.00 94.56 87 THR A C 1
ATOM 600 O O . THR A 1 87 ? 1.175 10.989 10.400 1.00 94.56 87 THR A O 1
ATOM 603 N N . GLY A 1 88 ? 0.527 8.842 10.282 1.00 94.62 88 GLY A N 1
ATOM 604 C CA . GLY A 1 88 ? 1.877 8.280 10.387 1.00 94.62 88 GLY A CA 1
ATOM 605 C C . GLY A 1 88 ? 2.794 8.709 9.237 1.00 94.62 88 GLY A C 1
ATOM 606 O O . GLY A 1 88 ? 3.924 9.138 9.470 1.00 94.62 88 GLY A O 1
ATOM 607 N N . ALA A 1 89 ? 2.297 8.674 7.997 1.00 94.12 89 ALA A N 1
ATOM 608 C CA . ALA A 1 89 ? 3.046 9.142 6.830 1.00 94.12 89 ALA A CA 1
ATOM 609 C C . ALA A 1 89 ? 3.369 10.644 6.914 1.00 94.12 89 ALA A C 1
ATOM 611 O O . ALA A 1 89 ? 4.515 11.044 6.710 1.00 94.12 89 ALA A O 1
ATOM 612 N N . VAL A 1 90 ? 2.376 11.475 7.253 1.00 95.12 90 VAL A N 1
ATOM 613 C CA . VAL A 1 90 ? 2.553 12.928 7.411 1.00 95.12 90 VAL A CA 1
ATOM 614 C C . VAL A 1 90 ? 3.552 13.239 8.520 1.00 95.12 90 VAL A C 1
ATOM 616 O O . VAL A 1 90 ? 4.399 14.105 8.330 1.00 95.12 90 VAL A O 1
ATOM 619 N N . PHE A 1 91 ? 3.520 12.500 9.630 1.00 94.31 91 PHE A N 1
ATOM 620 C CA . PHE A 1 91 ? 4.487 12.647 10.715 1.00 94.31 91 PHE A CA 1
ATOM 621 C C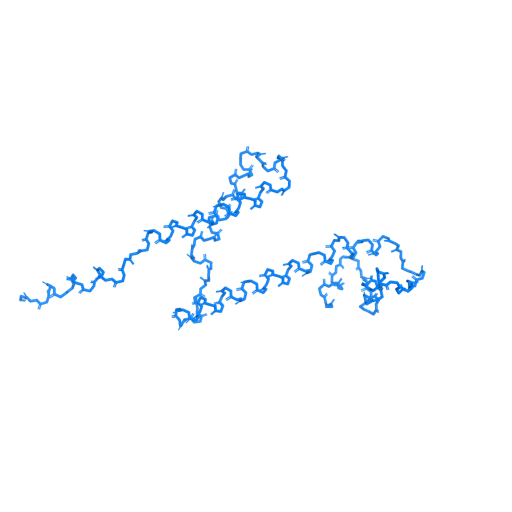 . PHE A 1 91 ? 5.925 12.364 10.252 1.00 94.31 91 PHE A C 1
ATOM 623 O O . PHE A 1 91 ? 6.843 13.123 10.569 1.00 94.31 91 PHE A O 1
ATOM 630 N N . ALA A 1 92 ? 6.137 11.314 9.453 1.00 93.31 92 ALA A N 1
ATOM 631 C CA . ALA A 1 92 ? 7.450 11.012 8.877 1.00 93.31 92 ALA A CA 1
ATOM 632 C C . ALA A 1 92 ? 7.934 12.101 7.900 1.00 93.31 92 ALA A C 1
ATOM 634 O O . ALA A 1 92 ? 9.130 12.399 7.841 1.00 93.31 92 ALA A O 1
ATOM 635 N N . PHE A 1 93 ? 7.021 12.722 7.147 1.00 92.94 93 PHE A N 1
ATOM 636 C CA . PHE A 1 93 ? 7.353 13.857 6.285 1.00 92.94 93 PHE A CA 1
ATOM 637 C C . PHE A 1 93 ? 7.673 15.120 7.088 1.00 92.94 93 PHE A C 1
ATOM 639 O O . PHE A 1 93 ? 8.700 15.747 6.843 1.00 92.94 93 PHE A O 1
ATOM 646 N N . SER A 1 94 ? 6.842 15.476 8.070 1.00 92.31 94 SER A N 1
ATOM 647 C CA . SER A 1 94 ? 6.984 16.717 8.838 1.00 92.31 94 SER A CA 1
ATOM 648 C C . SER A 1 94 ? 8.225 16.733 9.728 1.00 92.31 94 SER A C 1
ATOM 650 O O . SER A 1 94 ? 8.797 17.791 9.963 1.00 92.31 94 SER A O 1
ATOM 652 N N . THR A 1 95 ? 8.655 15.571 10.220 1.00 90.94 95 THR A N 1
ATOM 653 C CA . THR A 1 95 ? 9.870 15.429 11.041 1.00 90.94 95 THR A CA 1
ATOM 654 C C . THR A 1 95 ? 11.155 15.319 10.216 1.00 90.94 95 THR A C 1
ATOM 656 O O . THR A 1 95 ? 12.243 15.269 10.782 1.00 90.94 95 THR A O 1
ATOM 659 N N . GLY A 1 96 ? 11.059 15.262 8.882 1.00 86.62 96 GLY A N 1
ATOM 660 C CA . GLY A 1 96 ? 12.212 15.075 7.995 1.00 86.62 96 GLY A CA 1
ATOM 661 C C . GLY A 1 96 ? 12.758 13.641 7.957 1.00 86.62 96 GLY A C 1
ATOM 662 O O . GLY A 1 96 ? 13.652 13.353 7.162 1.00 86.62 96 GLY A O 1
ATOM 663 N N . LEU A 1 97 ? 12.188 12.711 8.736 1.00 85.12 97 LEU A N 1
ATOM 664 C CA . LEU A 1 97 ? 12.568 11.292 8.750 1.00 85.12 97 LEU A CA 1
ATOM 665 C C . LEU A 1 97 ? 12.370 10.607 7.392 1.00 85.12 97 LEU A C 1
ATOM 667 O O . LEU A 1 97 ? 13.044 9.625 7.091 1.00 85.12 97 LEU A O 1
ATOM 671 N N . SER A 1 98 ? 11.490 11.147 6.548 1.00 85.12 98 SER A N 1
ATOM 672 C CA . SER A 1 98 ? 11.314 10.708 5.160 1.00 85.12 98 SER A CA 1
ATOM 673 C C . SER A 1 98 ? 12.612 10.685 4.333 1.00 85.12 98 SER A C 1
ATOM 675 O O . SER A 1 98 ? 12.708 9.903 3.390 1.00 85.12 98 SER A O 1
ATOM 677 N N . LEU A 1 99 ? 13.627 11.475 4.704 1.00 84.44 99 LEU A N 1
ATOM 678 C CA . LEU A 1 99 ? 14.930 11.515 4.029 1.00 84.44 99 LEU A CA 1
ATOM 679 C C . LEU A 1 99 ? 15.892 10.406 4.486 1.00 84.44 99 LEU A C 1
ATOM 681 O O . LEU A 1 99 ? 16.876 10.138 3.803 1.00 84.44 99 LEU A O 1
ATOM 685 N N . ALA A 1 100 ? 15.622 9.752 5.620 1.00 85.94 100 ALA A N 1
ATOM 686 C CA . ALA A 1 100 ? 16.511 8.740 6.192 1.00 85.94 100 ALA A CA 1
ATOM 687 C C . ALA A 1 100 ? 16.475 7.401 5.432 1.00 85.94 100 ALA A C 1
ATOM 689 O O . ALA A 1 100 ? 17.387 6.587 5.568 1.00 85.94 100 ALA A O 1
ATOM 690 N N . GLY A 1 101 ? 15.445 7.159 4.616 1.00 89.31 101 GLY A N 1
ATOM 691 C CA . GLY A 1 101 ? 15.391 5.988 3.748 1.00 89.31 101 GLY A CA 1
ATOM 692 C C . GLY A 1 101 ? 14.017 5.727 3.140 1.00 89.31 101 GLY A C 1
ATOM 693 O O . GLY A 1 101 ? 12.982 6.091 3.696 1.00 89.31 101 GLY A O 1
ATOM 694 N N . VAL A 1 102 ? 14.007 5.010 2.013 1.00 89.19 102 VAL A N 1
ATOM 695 C CA . VAL A 1 102 ? 12.787 4.690 1.244 1.00 89.19 102 VAL A CA 1
ATOM 696 C C . VAL A 1 102 ? 11.746 3.890 2.044 1.00 89.19 102 VAL A C 1
ATOM 698 O O . VAL A 1 102 ? 10.551 3.980 1.775 1.00 89.19 102 VAL A O 1
ATOM 701 N N . TRP A 1 103 ? 12.181 3.143 3.063 1.00 92.56 103 TRP A N 1
ATOM 702 C CA . TRP A 1 103 ? 11.320 2.299 3.900 1.00 92.56 103 TRP A CA 1
ATOM 703 C C . TRP A 1 103 ? 10.711 3.018 5.107 1.00 92.56 103 TRP A C 1
ATOM 705 O O . TRP A 1 103 ? 9.795 2.487 5.731 1.00 92.56 103 TRP A O 1
ATOM 715 N N . VAL A 1 104 ? 11.171 4.231 5.423 1.00 93.12 104 VAL A N 1
ATOM 716 C CA . VAL A 1 104 ? 10.745 4.950 6.631 1.00 93.12 104 VAL A CA 1
ATOM 717 C C . VAL A 1 104 ? 9.289 5.390 6.520 1.00 93.12 104 VAL A C 1
ATOM 719 O O . VAL A 1 104 ? 8.496 5.126 7.420 1.00 93.12 104 VAL A O 1
ATOM 722 N N . VAL A 1 105 ? 8.903 5.994 5.394 1.00 93.75 105 VAL A N 1
ATOM 723 C CA . VAL A 1 105 ? 7.522 6.458 5.189 1.00 93.75 105 VAL A CA 1
ATOM 724 C C . VAL A 1 105 ? 6.519 5.291 5.221 1.00 93.75 105 VAL A C 1
ATOM 726 O O . VAL A 1 105 ? 5.556 5.388 5.982 1.00 93.75 105 VAL A O 1
ATOM 729 N N . PRO A 1 106 ? 6.730 4.163 4.503 1.00 93.12 106 PRO A N 1
ATOM 730 C CA . PRO A 1 106 ? 5.866 2.989 4.630 1.00 93.12 106 PRO A CA 1
ATOM 731 C C . PRO A 1 106 ? 5.791 2.422 6.054 1.00 93.12 106 PRO A C 1
ATOM 733 O O . PRO A 1 106 ? 4.705 2.058 6.497 1.00 93.12 106 PRO A O 1
ATOM 736 N N . ALA A 1 107 ? 6.910 2.369 6.786 1.00 94.50 107 ALA A N 1
ATOM 737 C CA . ALA A 1 107 ? 6.938 1.842 8.151 1.00 94.50 107 ALA A CA 1
ATOM 738 C C . ALA A 1 107 ? 6.126 2.711 9.125 1.00 94.50 107 ALA A C 1
ATOM 740 O O . ALA A 1 107 ? 5.320 2.190 9.896 1.00 94.50 107 ALA A O 1
ATOM 741 N N . PHE A 1 108 ? 6.283 4.035 9.055 1.00 95.12 108 PHE A N 1
ATOM 742 C CA . PHE A 1 108 ? 5.506 4.970 9.870 1.00 95.12 108 PHE A CA 1
ATOM 743 C C . PHE A 1 108 ? 4.025 4.990 9.486 1.00 95.12 108 PHE A C 1
ATOM 745 O O . PHE A 1 108 ? 3.171 5.040 10.369 1.00 95.12 108 PHE A O 1
ATOM 752 N N . ALA A 1 109 ? 3.701 4.900 8.193 1.00 94.31 109 ALA A N 1
ATOM 753 C CA . ALA A 1 109 ? 2.321 4.758 7.738 1.00 94.31 109 ALA A CA 1
ATOM 754 C C . ALA A 1 109 ? 1.688 3.466 8.280 1.00 94.31 109 ALA A C 1
ATOM 756 O O . ALA A 1 109 ? 0.567 3.476 8.778 1.00 94.31 109 ALA A O 1
ATOM 757 N N . PHE A 1 110 ? 2.416 2.350 8.256 1.00 94.69 110 PHE A N 1
ATOM 758 C CA . PHE A 1 110 ? 1.926 1.085 8.796 1.00 94.69 110 PHE A CA 1
ATOM 759 C C . PHE A 1 110 ? 1.724 1.136 10.319 1.00 94.69 110 PHE A C 1
ATOM 761 O O . PHE A 1 110 ? 0.663 0.757 10.813 1.00 94.69 110 PHE A O 1
ATOM 768 N N . ALA A 1 111 ? 2.696 1.670 11.064 1.00 95.69 111 ALA A N 1
ATOM 769 C CA . ALA A 1 111 ? 2.577 1.862 12.510 1.00 95.69 111 ALA A CA 1
ATOM 770 C C . ALA A 1 111 ? 1.401 2.785 12.873 1.00 95.69 111 ALA A C 1
ATOM 772 O O . ALA A 1 111 ? 0.604 2.458 13.751 1.00 95.69 111 ALA A O 1
ATOM 773 N N . GLY A 1 112 ? 1.242 3.901 12.157 1.00 95.38 112 GLY A N 1
ATOM 774 C CA . GLY A 1 112 ? 0.113 4.809 12.338 1.00 95.38 112 GLY A CA 1
ATOM 775 C C . GLY A 1 112 ? -1.232 4.128 12.080 1.00 95.38 112 GLY A C 1
ATOM 776 O O . GLY A 1 112 ? -2.171 4.307 12.854 1.00 95.38 112 GLY A O 1
ATOM 777 N N . ALA A 1 113 ? -1.320 3.295 11.040 1.00 93.69 113 ALA A N 1
ATOM 778 C CA . ALA A 1 113 ? -2.523 2.540 10.704 1.00 93.69 113 ALA A CA 1
ATOM 779 C C . ALA A 1 113 ? -2.916 1.537 11.805 1.00 93.69 113 ALA A C 1
ATOM 781 O O . ALA A 1 113 ? -4.090 1.463 12.177 1.00 93.69 113 ALA A O 1
ATOM 782 N N . LEU A 1 114 ? -1.941 0.818 12.377 1.00 94.19 114 LEU A N 1
ATOM 783 C CA . LEU A 1 114 ? -2.159 -0.090 13.510 1.00 94.19 114 LEU A CA 1
ATOM 784 C C . LEU A 1 114 ? -2.629 0.655 14.763 1.00 94.19 114 LEU A C 1
ATOM 786 O O . LEU A 1 114 ? -3.590 0.231 15.409 1.00 94.19 114 LEU A O 1
ATOM 790 N N . CYS A 1 115 ? -1.987 1.778 15.092 1.00 94.62 115 CYS A N 1
ATOM 791 C CA . CYS A 1 115 ? -2.378 2.612 16.227 1.00 94.62 115 CYS A CA 1
ATOM 792 C C . CYS A 1 115 ? -3.800 3.159 16.056 1.00 94.62 115 CYS A C 1
ATOM 794 O O . CYS A 1 115 ? -4.597 3.080 16.988 1.00 94.62 115 CYS A O 1
ATOM 796 N N . GLY A 1 116 ? -4.136 3.661 14.863 1.00 92.94 116 GLY A N 1
ATOM 797 C CA . GLY A 1 116 ? -5.470 4.172 14.548 1.00 92.94 116 GLY A CA 1
ATOM 798 C C . GLY A 1 116 ? -6.552 3.100 14.687 1.00 92.94 116 GLY A C 1
ATOM 799 O O . GLY A 1 116 ? -7.550 3.325 15.369 1.00 92.94 116 GLY A O 1
ATOM 800 N N . GLY A 1 117 ? -6.320 1.910 14.120 1.00 90.88 117 GLY A N 1
ATOM 801 C CA . GLY A 1 117 ? -7.239 0.777 14.255 1.00 90.88 117 GLY A CA 1
ATOM 802 C C . GLY A 1 117 ? -7.423 0.317 15.703 1.00 90.88 117 GLY A C 1
ATOM 803 O O . GLY A 1 117 ? -8.547 0.105 16.154 1.00 90.88 117 GLY A O 1
ATOM 804 N N . THR A 1 118 ? -6.327 0.229 16.461 1.00 90.44 118 THR A N 1
ATOM 805 C CA . THR A 1 118 ? -6.363 -0.165 17.878 1.00 90.44 118 THR A CA 1
ATOM 806 C C . THR A 1 118 ? -7.106 0.867 18.726 1.00 90.44 118 THR A C 1
ATOM 808 O O . THR A 1 118 ? -7.912 0.499 19.574 1.00 90.44 118 THR A O 1
ATOM 811 N N . ALA A 1 119 ? -6.892 2.162 18.478 1.00 91.19 119 ALA A N 1
ATOM 812 C CA . ALA A 1 119 ? -7.586 3.226 19.196 1.00 91.19 119 ALA A CA 1
ATOM 813 C C . ALA A 1 119 ? -9.104 3.168 18.975 1.00 91.19 119 ALA A C 1
ATOM 815 O O . ALA A 1 119 ? -9.860 3.238 19.942 1.00 91.19 119 ALA A O 1
ATOM 816 N N . VAL A 1 120 ? -9.554 2.983 17.727 1.00 90.25 120 VAL A N 1
ATOM 817 C CA . VAL A 1 120 ? -10.986 2.825 17.420 1.00 90.25 120 VAL A CA 1
ATOM 818 C C . VAL A 1 120 ? -11.558 1.588 18.107 1.00 90.25 120 VAL A C 1
ATOM 820 O O . VAL A 1 120 ? -12.638 1.669 18.686 1.00 90.25 120 VAL A O 1
ATOM 823 N N . TYR A 1 121 ? -10.828 0.470 18.099 1.00 86.94 121 TYR A N 1
ATOM 824 C CA . TYR A 1 121 ? -11.254 -0.748 18.786 1.00 86.94 121 TYR A CA 1
ATOM 825 C C . TYR A 1 121 ? -11.411 -0.543 20.301 1.00 86.94 121 TYR A C 1
ATOM 827 O O . TYR A 1 121 ? -12.429 -0.930 20.864 1.00 86.94 121 TYR A O 1
ATOM 835 N N . CYS A 1 122 ? -10.456 0.122 20.957 1.00 89.19 122 CYS A N 1
ATOM 836 C CA . CYS A 1 122 ? -10.531 0.411 22.392 1.00 89.19 122 CYS A CA 1
ATOM 837 C C . CYS A 1 122 ? -11.643 1.408 22.758 1.00 89.19 122 CYS A C 1
ATOM 839 O O . CYS A 1 122 ? -12.147 1.378 23.878 1.00 89.19 122 CYS A O 1
ATOM 841 N N . LEU A 1 123 ? -12.007 2.311 21.843 1.00 88.44 123 LEU A N 1
ATOM 842 C CA . LEU A 1 123 ? -13.068 3.303 22.045 1.00 88.44 123 LEU A CA 1
ATOM 843 C C . LEU A 1 123 ? -14.465 2.764 21.709 1.00 88.44 123 LEU A C 1
ATOM 845 O O . LEU A 1 123 ? -15.460 3.412 22.043 1.00 88.44 123 LEU A O 1
ATOM 849 N N . ALA A 1 124 ? -14.558 1.613 21.038 1.00 86.44 124 ALA A N 1
ATOM 850 C CA . ALA A 1 124 ? -15.827 1.032 20.633 1.00 86.44 124 ALA A CA 1
ATOM 851 C C . ALA A 1 124 ? -16.665 0.652 21.875 1.00 86.44 124 ALA A C 1
ATOM 853 O O . ALA A 1 124 ? -16.207 -0.136 22.705 1.00 86.44 124 ALA A O 1
ATOM 854 N N . PRO A 1 125 ? -17.892 1.187 22.030 1.00 74.62 125 PRO A N 1
ATOM 855 C CA . PRO A 1 125 ? -18.742 0.860 23.171 1.00 74.62 125 PRO A CA 1
ATOM 856 C C . PRO A 1 125 ? -19.171 -0.612 23.156 1.00 74.62 125 PRO A C 1
ATOM 858 O O . PRO A 1 125 ? -19.487 -1.159 22.098 1.00 74.62 125 PRO A O 1
ATOM 861 N N . GLU A 1 126 ? -19.282 -1.234 24.332 1.00 77.94 126 GLU A N 1
ATOM 862 C CA . GLU A 1 126 ? -19.817 -2.593 24.431 1.00 77.94 126 GLU A CA 1
ATOM 863 C C . GLU A 1 126 ? -21.290 -2.666 23.965 1.00 77.94 126 GLU A C 1
ATOM 865 O O . GLU A 1 126 ? -22.103 -1.816 24.358 1.00 77.94 126 GLU A O 1
ATOM 870 N N . PRO A 1 127 ? -21.692 -3.720 23.221 1.00 58.47 127 PRO A N 1
ATOM 871 C CA . PRO A 1 127 ? -23.064 -3.900 22.726 1.00 58.47 127 PRO A CA 1
ATOM 872 C C . PRO A 1 127 ? -24.156 -3.986 23.814 1.00 58.47 127 PRO A C 1
ATOM 874 O O . PRO A 1 127 ? -25.343 -3.978 23.492 1.00 58.47 127 PRO A O 1
ATOM 877 N N . GLY A 1 128 ? -23.793 -4.064 25.100 1.00 54.94 128 GLY A N 1
ATOM 878 C CA . GLY A 1 128 ? -24.723 -4.254 26.221 1.00 54.94 128 GLY A CA 1
ATOM 879 C C . GLY A 1 128 ? -25.137 -2.992 26.996 1.00 54.94 128 GLY A C 1
ATOM 880 O O . GLY A 1 128 ? -26.119 -3.029 27.736 1.00 54.94 128 GLY A O 1
ATOM 881 N N . GLY A 1 129 ? -24.449 -1.853 26.846 1.00 52.69 129 GLY A N 1
ATOM 882 C CA . GLY A 1 129 ? -24.609 -0.703 27.761 1.00 52.69 129 GLY A CA 1
ATOM 883 C C . GLY A 1 129 ? -25.781 0.257 27.478 1.00 52.69 129 GLY A C 1
ATOM 884 O O . GLY A 1 129 ? -26.071 1.159 28.276 1.00 52.69 129 GLY A O 1
ATOM 885 N N . ALA A 1 130 ? -26.454 0.124 26.332 1.00 54.38 130 ALA A N 1
ATOM 886 C CA . ALA A 1 130 ? -27.504 1.061 25.908 1.00 54.38 130 ALA A CA 1
ATOM 887 C C . ALA A 1 130 ? -28.932 0.583 26.238 1.00 54.38 130 ALA A C 1
ATOM 889 O O . ALA A 1 130 ? -29.788 1.406 26.562 1.00 54.38 130 ALA A O 1
ATOM 890 N N . HIS A 1 131 ? -29.187 -0.730 26.245 1.00 52.25 131 HIS A N 1
ATOM 891 C CA . HIS A 1 131 ? -30.535 -1.272 26.471 1.00 52.25 131 HIS A CA 1
ATOM 892 C C . HIS A 1 131 ? -30.972 -1.290 27.949 1.00 52.25 131 HIS A C 1
ATOM 894 O O . HIS A 1 131 ? -32.167 -1.284 28.230 1.00 52.25 131 HIS A O 1
ATOM 900 N N . GLY A 1 132 ? -30.041 -1.220 28.908 1.00 51.47 132 GLY A N 1
ATOM 901 C CA . GLY A 1 132 ? -30.370 -1.183 30.343 1.00 51.47 132 GLY A CA 1
ATOM 902 C C . GLY A 1 132 ? -30.837 0.181 30.876 1.00 51.47 132 GLY A C 1
ATOM 903 O O . GLY A 1 132 ? -31.391 0.256 31.971 1.00 51.47 132 GLY A O 1
ATOM 904 N N . ARG A 1 133 ? -30.632 1.273 30.123 1.00 58.56 133 ARG A N 1
ATOM 905 C CA . ARG A 1 133 ? -30.950 2.641 30.584 1.00 58.56 133 ARG A CA 1
ATOM 906 C C . ARG A 1 133 ? -32.358 3.107 30.210 1.00 58.56 133 ARG A C 1
ATOM 908 O O . ARG A 1 133 ? -32.926 3.918 30.936 1.00 58.56 133 ARG A O 1
ATOM 915 N N . ASN A 1 134 ? -32.946 2.577 29.134 1.00 57.12 134 ASN A N 1
ATOM 916 C CA . ASN A 1 134 ? -34.274 3.003 28.673 1.00 57.12 134 ASN A CA 1
ATOM 917 C C . ASN A 1 134 ? -35.431 2.275 29.387 1.00 57.12 134 ASN A C 1
ATOM 919 O O . ASN A 1 134 ? -36.513 2.831 29.542 1.00 57.12 134 ASN A O 1
ATOM 923 N N . ALA A 1 135 ? -35.193 1.070 29.918 1.00 57.22 135 ALA A N 1
ATOM 924 C CA . ALA A 1 135 ? -36.206 0.302 30.652 1.00 57.22 135 ALA A CA 1
ATOM 925 C C . ALA A 1 135 ? -36.588 0.908 32.022 1.00 57.22 135 ALA A C 1
ATOM 927 O O . ALA A 1 135 ? -37.631 0.574 32.570 1.00 57.22 135 ALA A O 1
ATOM 928 N N . ARG A 1 136 ? -35.780 1.826 32.576 1.00 59.34 136 ARG A N 1
ATOM 929 C CA . ARG A 1 136 ? -36.064 2.508 33.857 1.00 59.34 136 ARG A CA 1
ATOM 930 C C . ARG A 1 136 ? -36.823 3.832 33.719 1.00 59.34 136 ARG A C 1
ATOM 932 O O . ARG A 1 136 ? -37.137 4.444 34.732 1.00 59.34 136 ARG A O 1
ATOM 939 N N . ARG A 1 137 ? -37.103 4.294 32.494 1.00 61.41 137 ARG A N 1
ATOM 940 C CA . ARG A 1 137 ? -37.775 5.583 32.240 1.00 61.41 137 ARG A CA 1
ATOM 941 C C . ARG A 1 137 ? -39.256 5.470 31.867 1.00 61.41 137 ARG A C 1
ATOM 943 O O . ARG A 1 137 ? -39.925 6.492 31.840 1.00 61.41 137 ARG A O 1
ATOM 950 N N . GLY A 1 138 ? -39.758 4.263 31.597 1.00 56.88 138 GLY A N 1
ATOM 951 C CA . GLY A 1 138 ? -41.159 4.017 31.222 1.00 56.88 138 GLY A CA 1
ATOM 952 C C . GLY A 1 138 ? -42.067 3.550 32.364 1.00 56.88 138 GLY A C 1
ATOM 953 O O . GLY A 1 138 ? -43.181 3.120 32.097 1.00 56.88 138 GLY A O 1
ATOM 954 N N . GLY A 1 139 ? -41.587 3.576 33.610 1.00 60.62 139 GLY A N 1
ATOM 955 C CA . GLY A 1 139 ? -42.356 3.196 34.796 1.00 60.62 139 GLY A CA 1
ATOM 956 C C . GLY A 1 139 ? -42.515 4.370 35.753 1.00 60.62 139 GLY A C 1
ATOM 957 O O . GLY A 1 139 ? -41.842 4.397 36.780 1.00 60.62 139 GLY A O 1
ATOM 958 N N . ASN A 1 140 ? -43.347 5.344 35.386 1.00 54.03 140 ASN A N 1
ATOM 959 C CA . ASN A 1 140 ? -44.011 6.253 36.321 1.00 54.03 140 ASN A CA 1
ATOM 960 C C . ASN A 1 140 ? -45.308 6.764 35.694 1.00 54.03 140 ASN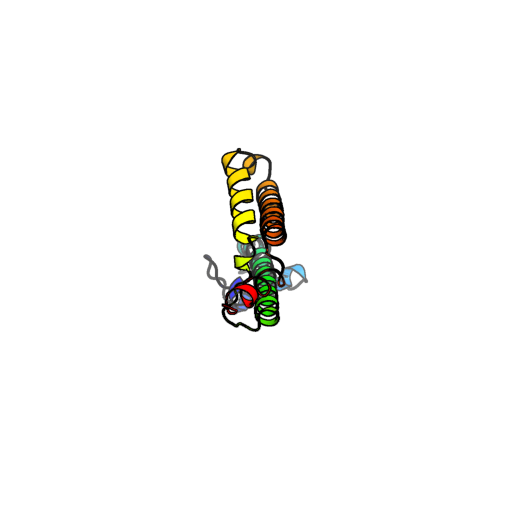 A C 1
ATOM 962 O O . ASN A 1 140 ? -45.225 7.248 34.542 1.00 54.03 140 ASN A O 1
#

Sequence (140 aa):
MAGVAAGAAPIPVARIPQILLHPLGVPLDPAIPDSQVTIVHQVRLPRVLTAMLVGAALATGGAVMQGIFRNPLADPGILGVSAGGATGAVFAFSTGLSLAGVWVVPAFAFAGALCGGTAVYCLAPEPGGAHGRNARRGGN

Radius of gyration: 24.31 Å; chains: 1; bounding box: 61×34×70 Å